Protein AF-A0A0J8YJT7-F1 (afdb_monomer)

Nearest PDB structures (foldseek):
  2yn3-assembly3_D  TM=6.250E-01  e=2.645E-04  Salmonella enterica subsp. enterica serovar Typhimurium str. LT2
  4tkx-assembly1_L  TM=5.794E-01  e=1.331E-02  Porphyromonas gingivalis
  1ot2-assembly1_A  TM=4.133E-01  e=2.366E-02  Niallia circulans
  1ot1-assembly1_A  TM=4.105E-01  e=2.626E-02  Niallia circulans
  1cgw-assembly1_A  TM=4.027E-01  e=4.428E-02  Niallia circulans

Radius of gyration: 25.71 Å; Cα contacts (8 Å, |Δi|>4): 313; chains: 1; bounding box: 73×21×89 Å

Sequence (143 aa):
MTITTEGDHALSASASDVAGNTSALSSAVHINFDITPPNTPAITVSNGTHGLLDGDSTNANTWTVNGTGNKGDTVKLYDNGTLIKTVTVDDNGKWSADMTITTEGDHALSASASDVAGNTSALSSAVHINFDITPPNTPAITL

Solvent-accessible surface area (backbone atoms only — not comparable to full-atom values): 8439 Å² total; per-residue (Å²): 138,85,86,89,68,72,43,80,42,75,49,66,51,67,54,67,53,99,88,66,57,68,57,73,70,48,80,68,47,79,44,74,41,71,77,73,47,44,72,54,34,56,78,49,40,22,52,80,91,45,75,53,55,73,74,35,74,43,65,72,44,50,38,38,41,35,38,50,50,58,59,66,20,41,34,41,35,24,46,72,81,42,81,75,49,76,46,61,21,34,92,85,23,37,39,73,46,81,47,75,64,88,67,75,45,80,38,37,36,31,29,28,26,25,42,92,78,65,32,58,25,54,70,26,78,67,41,35,38,32,33,53,80,79,76,79,80,85,89,82,87,84,134

Mean predicted aligned error: 5.47 Å

pLDDT: mean 95.23, std 5.55, range [62.78, 98.62]

Structure (mmCIF, N/CA/C/O backbone):
data_AF-A0A0J8YJT7-F1
#
_entry.id   AF-A0A0J8YJT7-F1
#
loop_
_atom_site.group_PDB
_atom_site.id
_atom_site.type_symbol
_atom_site.label_atom_id
_atom_site.label_alt_id
_atom_site.label_comp_id
_atom_site.label_asym_id
_atom_site.label_entity_id
_atom_site.label_seq_id
_atom_site.pdbx_PDB_ins_code
_atom_site.Cartn_x
_atom_site.Cartn_y
_atom_site.Cartn_z
_atom_site.occupancy
_atom_site.B_iso_or_equiv
_atom_site.auth_seq_id
_atom_site.auth_comp_id
_atom_site.auth_asym_id
_atom_site.auth_atom_id
_atom_site.pdbx_PDB_model_num
ATOM 1 N N . MET A 1 1 ? -27.583 9.174 19.991 1.00 62.78 1 MET A N 1
ATOM 2 C CA . MET A 1 1 ? -26.278 9.523 20.582 1.00 62.78 1 MET A CA 1
ATOM 3 C C . MET A 1 1 ? -25.267 9.447 19.461 1.00 62.78 1 MET A C 1
ATOM 5 O O . MET A 1 1 ? -25.164 8.394 18.850 1.00 62.78 1 MET A O 1
ATOM 9 N N . THR A 1 2 ? -24.621 10.556 19.126 1.00 64.69 2 THR A N 1
ATOM 10 C CA . THR A 1 2 ? -23.543 10.578 18.130 1.00 64.69 2 THR A CA 1
ATOM 11 C C . THR A 1 2 ? -22.242 10.648 18.916 1.00 64.69 2 THR A C 1
ATOM 13 O O . THR A 1 2 ? -22.079 11.558 19.726 1.00 64.69 2 THR A O 1
ATOM 16 N N . ILE A 1 3 ? -21.371 9.655 18.757 1.00 67.81 3 ILE A N 1
ATOM 17 C CA . ILE A 1 3 ? -20.048 9.628 19.389 1.00 67.81 3 ILE A CA 1
ATOM 18 C C . ILE A 1 3 ? -19.108 10.413 18.469 1.00 67.81 3 ILE A C 1
ATOM 20 O O . ILE A 1 3 ? -19.077 10.144 17.271 1.00 67.81 3 ILE A O 1
ATOM 24 N N . THR A 1 4 ? -18.385 11.397 19.000 1.00 80.56 4 THR A N 1
ATOM 25 C CA . THR A 1 4 ? -17.497 12.274 18.208 1.00 80.56 4 THR A CA 1
ATOM 26 C C . THR A 1 4 ? -16.083 12.367 18.777 1.00 80.56 4 THR A C 1
ATOM 28 O O . THR A 1 4 ? -15.319 13.235 18.366 1.00 80.56 4 THR A O 1
ATOM 31 N N . THR A 1 5 ? -15.747 11.534 19.759 1.00 89.31 5 THR A N 1
ATOM 32 C CA . THR A 1 5 ? -14.449 11.542 20.440 1.00 89.31 5 THR A CA 1
ATOM 33 C C . THR A 1 5 ? -13.860 10.143 20.463 1.00 89.31 5 THR A C 1
ATOM 35 O O . THR A 1 5 ? -14.595 9.159 20.508 1.00 89.31 5 THR A O 1
ATOM 38 N N . GLU A 1 6 ? -12.535 10.088 20.416 1.00 92.50 6 GLU A N 1
ATOM 39 C CA . GLU A 1 6 ? -11.752 8.867 20.568 1.00 92.50 6 GLU A CA 1
ATOM 40 C C . GLU A 1 6 ? -11.652 8.448 22.042 1.00 92.50 6 GLU A C 1
ATOM 42 O O . GLU A 1 6 ? -11.698 9.291 22.944 1.00 92.50 6 GLU A O 1
ATOM 47 N N . GLY A 1 7 ? -11.461 7.150 22.268 1.00 92.25 7 GLY A N 1
ATOM 48 C CA . GLY A 1 7 ? -11.167 6.560 23.565 1.00 92.25 7 GLY A CA 1
ATOM 49 C C . GLY A 1 7 ? -12.335 5.781 24.159 1.00 92.25 7 GLY A C 1
ATOM 50 O O . GLY A 1 7 ? -13.262 5.362 23.462 1.00 92.25 7 GLY A O 1
ATOM 51 N N . ASP A 1 8 ? -12.260 5.562 25.470 1.00 93.81 8 ASP A N 1
ATOM 52 C CA . ASP A 1 8 ? -13.224 4.766 26.221 1.00 93.81 8 ASP A CA 1
ATOM 53 C C . ASP A 1 8 ? -14.491 5.565 26.553 1.00 93.81 8 ASP A C 1
ATOM 55 O O . ASP A 1 8 ? -14.449 6.635 27.163 1.00 93.81 8 ASP A O 1
ATOM 59 N N . HIS A 1 9 ? -15.637 5.018 26.160 1.00 91.88 9 HIS A N 1
ATOM 60 C CA . HIS A 1 9 ? -16.954 5.582 26.395 1.00 91.88 9 HIS A CA 1
ATOM 61 C C . HIS A 1 9 ? -17.793 4.636 27.252 1.00 91.88 9 HIS A C 1
ATOM 63 O O . HIS A 1 9 ? -18.051 3.492 26.879 1.00 91.88 9 HIS A O 1
ATOM 69 N N . ALA 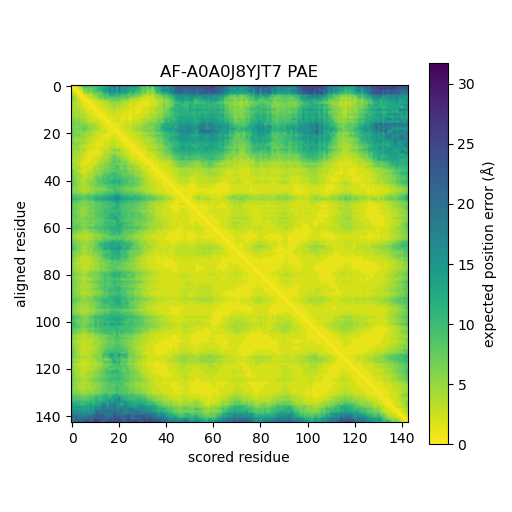A 1 10 ? -18.288 5.152 28.378 1.00 93.62 10 ALA A N 1
ATOM 70 C CA . ALA A 1 10 ? -19.158 4.425 29.292 1.00 93.62 10 ALA A CA 1
ATOM 71 C C . ALA A 1 10 ? -20.642 4.647 28.958 1.00 93.62 10 ALA A C 1
ATOM 73 O O . ALA A 1 10 ? -21.139 5.775 28.978 1.00 93.62 10 ALA A O 1
ATOM 74 N N . LEU A 1 11 ? -21.373 3.561 28.707 1.00 92.62 11 LEU A N 1
ATOM 75 C CA . LEU A 1 11 ? -22.824 3.558 28.543 1.00 92.62 11 LEU A CA 1
ATOM 76 C C . LEU A 1 11 ? -23.484 2.991 29.801 1.00 92.62 11 LEU A C 1
ATOM 78 O O . LEU A 1 11 ? -23.128 1.913 30.271 1.00 92.62 11 LEU A O 1
ATOM 82 N N . SER A 1 12 ? -24.479 3.702 30.325 1.00 95.12 12 SER A N 1
ATOM 83 C CA . SER A 1 12 ? -25.320 3.253 31.439 1.00 95.12 12 SER A CA 1
ATOM 84 C C . SER A 1 12 ? -26.788 3.544 31.136 1.00 95.12 12 SER A C 1
ATOM 86 O O . SER A 1 12 ? -27.098 4.390 30.294 1.00 95.12 12 SER A O 1
ATOM 88 N N . ALA A 1 13 ? -27.694 2.826 31.797 1.00 95.06 13 ALA A N 1
ATOM 89 C CA . ALA A 1 13 ? -29.133 2.987 31.619 1.00 95.06 13 ALA A CA 1
ATOM 90 C C . ALA A 1 13 ? -29.838 3.226 32.959 1.00 95.06 13 ALA A C 1
ATOM 92 O O . ALA A 1 13 ? -29.460 2.651 33.978 1.00 95.06 13 ALA A O 1
ATOM 93 N N . SER A 1 14 ? -30.896 4.034 32.939 1.00 96.31 14 SER A N 1
ATOM 94 C CA . SER A 1 14 ? -31.903 4.135 34.0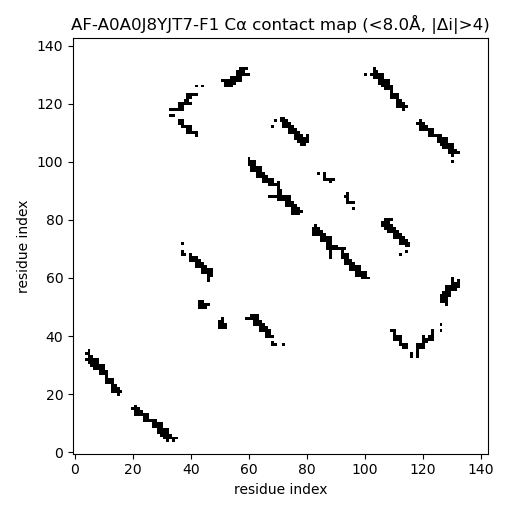00 1.00 96.31 14 SER A CA 1
ATOM 95 C C . SER A 1 14 ? -33.298 4.028 33.387 1.00 96.31 14 SER A C 1
ATOM 97 O O . SER A 1 14 ? -33.475 4.191 32.178 1.00 96.31 14 SER A O 1
ATOM 99 N N . ALA A 1 15 ? -34.293 3.730 34.217 1.00 96.31 15 ALA A N 1
ATOM 100 C CA . ALA A 1 15 ? -35.688 3.650 33.805 1.00 96.31 15 ALA A CA 1
ATOM 101 C C . ALA A 1 15 ? -36.562 4.530 34.697 1.00 96.31 15 ALA A C 1
ATOM 103 O O . ALA A 1 15 ? -36.276 4.675 35.888 1.00 96.31 15 ALA A O 1
ATOM 104 N N . SER A 1 16 ? -37.647 5.056 34.129 1.00 96.50 16 SER A N 1
ATOM 105 C CA . SER A 1 16 ? -38.700 5.745 34.874 1.00 96.50 16 SER A CA 1
ATOM 106 C C . SER A 1 16 ? -40.066 5.118 34.595 1.00 96.50 16 SER A C 1
ATOM 108 O O . SER A 1 16 ? -40.308 4.645 33.483 1.00 96.50 16 SER A O 1
ATOM 110 N N . ASP A 1 17 ? -40.957 5.101 35.586 1.00 95.50 17 ASP A N 1
ATOM 111 C CA . ASP A 1 17 ? -42.335 4.619 35.426 1.00 95.50 17 ASP A CA 1
ATOM 112 C C . ASP A 1 17 ? -43.329 5.745 35.064 1.00 95.50 17 ASP A C 1
ATOM 114 O O . ASP A 1 17 ? -42.972 6.922 34.990 1.00 95.50 17 ASP A O 1
ATOM 118 N N . VAL A 1 18 ? -44.602 5.390 34.836 1.00 95.38 18 VAL A N 1
ATOM 119 C CA . VAL A 1 18 ? -45.661 6.351 34.457 1.00 95.38 18 VAL A CA 1
ATOM 120 C C . VAL A 1 18 ? -46.006 7.351 35.566 1.00 95.38 18 VAL A C 1
ATOM 122 O O . VAL A 1 18 ? -46.614 8.382 35.288 1.00 95.38 18 VAL A O 1
ATOM 125 N N . ALA A 1 19 ? -45.649 7.037 36.814 1.00 95.44 19 ALA A N 1
ATOM 126 C CA . ALA A 1 19 ? -45.846 7.901 37.972 1.00 95.44 19 ALA A CA 1
ATOM 127 C C . ALA A 1 19 ? -44.640 8.833 38.214 1.00 95.44 19 ALA A C 1
ATOM 129 O O . ALA A 1 19 ? -44.723 9.716 39.065 1.00 95.44 19 ALA A O 1
ATOM 130 N N . GLY A 1 20 ? -43.548 8.671 37.455 1.00 95.19 20 GLY A N 1
ATOM 131 C CA . GLY A 1 20 ? -42.344 9.500 37.515 1.00 95.19 20 GLY A CA 1
ATOM 132 C C . GLY A 1 20 ? -41.233 8.976 38.434 1.00 95.19 20 GLY A C 1
ATOM 133 O O . GLY A 1 20 ? -40.232 9.672 38.618 1.00 95.19 20 GLY A O 1
ATOM 134 N N . ASN A 1 21 ? -41.349 7.770 39.001 1.00 95.38 21 ASN A N 1
ATOM 135 C CA . ASN A 1 21 ? -40.269 7.189 39.808 1.00 95.38 21 ASN A CA 1
ATOM 136 C C . ASN A 1 21 ? -39.113 6.771 38.896 1.00 95.38 21 ASN A C 1
ATOM 138 O O . ASN A 1 21 ? -39.363 6.127 37.885 1.00 95.38 21 ASN A O 1
ATOM 142 N N . THR A 1 22 ? -37.863 7.091 39.253 1.00 96.62 22 THR A N 1
ATOM 143 C CA . THR A 1 22 ? -36.668 6.771 38.445 1.00 96.62 22 THR A CA 1
ATOM 144 C C . THR A 1 22 ? -35.722 5.830 39.194 1.00 96.62 22 THR A C 1
ATOM 146 O O . THR A 1 22 ? -35.498 6.002 40.392 1.00 96.62 22 THR A O 1
ATOM 149 N N . SER A 1 23 ? -35.164 4.834 38.503 1.00 96.94 23 SER A N 1
ATOM 150 C CA . SER A 1 23 ? -34.188 3.889 39.060 1.00 96.94 23 SER A CA 1
ATOM 151 C C . SER A 1 23 ? -32.792 4.505 39.229 1.00 96.94 23 SER A C 1
ATOM 153 O O . SER A 1 23 ? -32.471 5.540 38.646 1.00 96.94 23 SER A O 1
ATOM 155 N N . ALA A 1 24 ? -31.910 3.808 39.952 1.00 96.88 24 ALA A N 1
ATOM 156 C CA . ALA A 1 24 ? -30.470 4.045 39.840 1.00 96.88 24 ALA A CA 1
ATOM 157 C C . ALA A 1 24 ? -29.956 3.681 38.430 1.00 96.88 24 ALA A C 1
ATOM 159 O O . ALA A 1 24 ? -30.626 2.953 37.687 1.00 96.88 24 ALA A O 1
ATOM 160 N N . LEU A 1 25 ? -28.765 4.175 38.076 1.00 97.25 25 LEU A N 1
ATOM 161 C CA . LEU A 1 25 ? -28.059 3.766 36.859 1.00 97.25 25 LEU A CA 1
ATOM 162 C C . LEU A 1 25 ? -27.576 2.313 36.970 1.00 97.25 25 LEU A C 1
ATOM 164 O O . LEU A 1 25 ? -27.175 1.861 38.044 1.00 97.25 25 LEU A O 1
ATOM 168 N N . SER A 1 26 ? -27.573 1.598 35.846 1.00 96.56 26 SER A N 1
ATOM 169 C CA . SER A 1 26 ? -26.891 0.309 35.714 1.00 96.56 26 SER A CA 1
ATOM 170 C C . SER A 1 26 ? -25.372 0.451 35.876 1.00 96.56 26 SER A C 1
ATOM 172 O O . SER A 1 26 ? -24.815 1.544 35.752 1.00 96.56 26 SER A O 1
ATOM 174 N N . SER A 1 27 ? -24.675 -0.676 36.050 1.00 97.12 27 SER A N 1
ATOM 175 C CA . SER A 1 27 ? -23.232 -0.731 35.790 1.00 97.12 27 SER A CA 1
ATOM 176 C C . SER A 1 27 ? -22.926 -0.262 34.363 1.00 97.12 27 SER A C 1
ATOM 178 O O . SER A 1 27 ? -23.737 -0.468 33.452 1.00 97.12 27 SER A O 1
ATOM 180 N N . ALA A 1 28 ? -21.771 0.379 34.186 1.00 95.88 28 ALA A N 1
ATOM 181 C CA . ALA A 1 28 ? -21.337 0.878 32.890 1.00 95.88 28 ALA A CA 1
ATOM 182 C C . ALA A 1 28 ? -20.855 -0.257 31.974 1.00 95.88 28 ALA A C 1
ATOM 184 O O . ALA A 1 28 ? -20.172 -1.181 32.420 1.00 95.88 28 ALA A O 1
ATOM 185 N N . VAL A 1 29 ? -21.175 -0.148 30.685 1.00 95.56 29 VAL A N 1
ATOM 186 C CA . VAL A 1 29 ? -20.534 -0.898 29.600 1.00 95.56 29 VAL A CA 1
ATOM 187 C C . VAL A 1 29 ? -19.563 0.037 28.893 1.00 95.56 29 VAL A C 1
ATOM 189 O O . VAL A 1 29 ? -19.946 1.139 28.507 1.00 95.56 29 VAL A O 1
ATOM 192 N N . HIS A 1 30 ? -18.326 -0.413 28.730 1.00 93.56 30 HIS A N 1
ATOM 193 C CA . HIS A 1 30 ? -17.237 0.354 28.136 1.00 93.56 30 HIS A CA 1
ATOM 194 C C . HIS A 1 30 ? -17.059 -0.015 26.663 1.00 93.56 30 HIS A C 1
ATOM 196 O O . HIS A 1 30 ? -17.039 -1.199 26.315 1.00 93.56 30 HIS A O 1
ATOM 202 N N . ILE A 1 31 ? -16.947 0.993 25.801 1.00 90.81 31 ILE A N 1
ATOM 203 C CA . ILE A 1 31 ? -16.687 0.838 24.368 1.00 90.81 31 ILE A CA 1
ATOM 204 C C . ILE A 1 31 ? -15.547 1.780 24.004 1.00 90.81 31 ILE A C 1
ATOM 206 O O . ILE A 1 31 ? -15.674 2.989 24.181 1.00 90.81 31 ILE A O 1
ATOM 210 N N . ASN A 1 32 ? -14.459 1.229 23.468 1.00 90.31 32 ASN A N 1
ATOM 211 C CA . ASN A 1 32 ? -13.359 2.034 22.959 1.00 90.31 32 ASN A CA 1
ATOM 212 C C . ASN A 1 32 ? -13.602 2.362 21.485 1.00 90.31 32 ASN A C 1
ATOM 214 O O . ASN A 1 32 ? -13.685 1.451 20.659 1.00 90.31 32 ASN A O 1
ATOM 218 N N . PHE A 1 33 ? -13.721 3.646 21.169 1.00 92.12 33 PHE A N 1
ATOM 219 C CA . PHE A 1 33 ? -13.825 4.129 19.798 1.00 92.12 33 PHE A CA 1
ATOM 220 C C . PHE A 1 33 ? -12.464 4.615 19.333 1.00 92.12 33 PHE A C 1
ATOM 222 O O . PHE A 1 33 ? -11.832 5.404 20.025 1.00 92.12 33 PHE A O 1
ATOM 229 N N . ASP A 1 34 ? -12.051 4.165 18.157 1.00 92.81 34 ASP A N 1
ATOM 230 C CA . ASP A 1 34 ? -10.893 4.678 17.435 1.00 92.81 34 ASP A CA 1
ATOM 231 C C . ASP A 1 34 ? -11.416 5.281 16.135 1.00 92.81 34 ASP A C 1
ATOM 233 O O . ASP A 1 34 ? -12.076 4.598 15.347 1.00 92.81 34 ASP A O 1
ATOM 237 N N . ILE A 1 35 ? -11.188 6.578 15.959 1.00 92.50 35 ILE A N 1
ATOM 238 C CA . ILE A 1 35 ? -11.633 7.334 14.785 1.00 92.50 35 ILE A CA 1
ATOM 239 C C . ILE A 1 35 ? -10.452 7.971 14.053 1.00 92.50 35 ILE A C 1
ATOM 241 O O . ILE A 1 35 ? -10.667 8.795 13.161 1.00 92.50 35 ILE A O 1
ATOM 245 N N . THR A 1 36 ? -9.221 7.640 14.447 1.00 93.69 36 THR A N 1
ATOM 246 C CA . THR A 1 36 ? -8.006 8.253 13.926 1.00 93.69 36 THR A CA 1
ATOM 247 C C . THR A 1 36 ? -7.435 7.377 12.816 1.00 93.69 36 THR A C 1
ATOM 249 O O . THR A 1 36 ? -6.946 6.287 13.083 1.00 93.69 36 THR A O 1
ATOM 252 N N . PRO A 1 37 ? -7.432 7.837 11.552 1.00 95.25 37 PRO A N 1
ATOM 253 C CA . PRO A 1 37 ? -6.802 7.084 10.480 1.00 95.25 37 PRO A CA 1
ATOM 254 C C . PRO A 1 37 ? -5.292 6.916 10.685 1.00 95.25 37 PRO A C 1
ATOM 256 O O . PRO A 1 37 ? -4.640 7.823 11.214 1.00 95.25 37 PRO A O 1
ATOM 259 N N . PRO A 1 38 ? -4.698 5.833 10.153 1.00 95.75 38 PRO A N 1
ATOM 260 C CA . PRO A 1 38 ? -3.253 5.728 10.021 1.00 95.75 38 PRO A CA 1
ATOM 261 C C . PRO A 1 38 ? -2.650 6.891 9.231 1.00 95.75 38 PRO A C 1
ATOM 263 O O . PRO A 1 38 ? -3.300 7.519 8.387 1.00 95.75 38 PRO A O 1
ATOM 266 N N . ASN A 1 39 ? -1.351 7.113 9.431 1.00 93.62 39 ASN A N 1
ATOM 267 C CA . ASN A 1 39 ? -0.581 8.002 8.569 1.00 93.62 39 ASN A CA 1
ATOM 268 C C . ASN A 1 39 ? -0.598 7.499 7.118 1.00 93.62 39 ASN A C 1
ATOM 270 O O . ASN A 1 39 ? -0.556 6.295 6.859 1.00 93.62 39 ASN A O 1
ATOM 274 N N . THR A 1 40 ? -0.597 8.432 6.166 1.00 94.81 40 THR A N 1
ATOM 275 C CA . THR A 1 40 ? -0.441 8.107 4.746 1.00 94.81 40 THR A CA 1
ATOM 276 C C . THR A 1 40 ? 0.863 7.329 4.518 1.00 94.81 40 THR A C 1
ATOM 278 O O . THR A 1 40 ? 1.917 7.789 4.970 1.00 94.81 40 THR A O 1
ATOM 281 N N . PRO A 1 41 ? 0.837 6.184 3.809 1.00 94.38 41 PRO A N 1
ATOM 282 C CA . PRO A 1 41 ? 2.049 5.429 3.517 1.00 94.38 41 PRO A CA 1
ATOM 283 C C . PRO A 1 41 ? 3.063 6.243 2.707 1.00 94.38 41 PRO A C 1
ATOM 285 O O . PRO A 1 41 ? 2.705 6.938 1.758 1.00 94.38 41 PRO A O 1
ATOM 288 N N . ALA A 1 42 ? 4.344 6.089 3.036 1.00 93.44 42 ALA A N 1
ATOM 289 C CA . ALA A 1 42 ? 5.444 6.444 2.147 1.00 93.44 42 ALA A CA 1
ATOM 290 C C . ALA A 1 42 ? 5.937 5.169 1.456 1.00 93.44 42 ALA A C 1
ATOM 292 O O . ALA A 1 42 ? 6.160 4.160 2.133 1.00 93.44 42 ALA A O 1
ATOM 293 N N . ILE A 1 43 ? 6.091 5.215 0.130 1.00 97.56 43 ILE A N 1
ATOM 294 C CA . ILE A 1 43 ? 6.509 4.062 -0.671 1.00 97.56 43 ILE A CA 1
ATOM 295 C C . ILE A 1 43 ? 7.855 4.302 -1.350 1.00 97.56 43 ILE A C 1
ATOM 297 O O . ILE A 1 43 ? 8.184 5.426 -1.724 1.00 97.56 43 ILE A O 1
ATOM 301 N N . THR A 1 44 ? 8.618 3.231 -1.537 1.00 98.19 44 THR A N 1
ATOM 302 C CA . THR A 1 44 ? 9.799 3.188 -2.403 1.00 98.19 44 THR A CA 1
ATOM 303 C C . THR A 1 44 ? 9.690 2.009 -3.355 1.00 98.19 44 THR A C 1
ATOM 305 O O . THR A 1 44 ? 9.110 0.977 -3.011 1.00 98.19 44 THR A O 1
ATOM 308 N N . VAL A 1 45 ? 10.245 2.158 -4.556 1.00 98.50 45 VAL A N 1
ATOM 309 C CA . VAL A 1 45 ? 10.171 1.151 -5.619 1.00 98.50 45 VAL A CA 1
ATOM 310 C C . VAL A 1 45 ? 11.584 0.718 -5.990 1.00 98.50 45 VAL A C 1
ATOM 312 O O . VAL A 1 45 ? 12.513 1.525 -5.992 1.00 98.50 45 VAL A O 1
ATOM 315 N N . SER A 1 46 ? 11.767 -0.563 -6.285 1.00 98.44 46 SER A N 1
ATOM 316 C CA . SER A 1 46 ? 13.048 -1.112 -6.735 1.00 98.44 46 SER A CA 1
ATOM 317 C C . SER A 1 46 ? 12.863 -2.262 -7.717 1.00 98.44 46 SER A C 1
ATOM 319 O O . SER A 1 46 ? 11.903 -3.018 -7.595 1.00 98.44 46 SER A O 1
ATOM 321 N N . ASN A 1 47 ? 13.815 -2.459 -8.628 1.00 96.50 47 ASN A N 1
ATOM 322 C CA . ASN A 1 47 ? 13.933 -3.651 -9.473 1.00 96.50 47 ASN A CA 1
ATOM 323 C C . ASN A 1 47 ? 15.186 -4.465 -9.078 1.00 96.50 47 ASN A C 1
ATOM 325 O O . ASN A 1 47 ? 16.309 -4.253 -9.548 1.00 96.50 47 ASN A O 1
ATOM 329 N N . GLY A 1 48 ? 15.007 -5.416 -8.159 1.00 93.69 48 GLY A N 1
ATOM 330 C CA . GLY A 1 48 ? 16.131 -6.101 -7.519 1.00 93.69 48 GLY A CA 1
ATOM 331 C C . GLY A 1 48 ? 16.865 -5.156 -6.563 1.00 93.69 48 GLY A C 1
ATOM 332 O O . GLY A 1 48 ? 16.276 -4.673 -5.603 1.00 93.69 48 GLY A O 1
ATOM 333 N N . THR A 1 49 ? 18.151 -4.888 -6.806 1.00 93.19 49 THR A N 1
ATOM 334 C CA . THR A 1 49 ? 18.972 -4.020 -5.937 1.00 93.19 49 THR A CA 1
ATOM 335 C C . THR A 1 49 ? 18.978 -2.546 -6.339 1.00 93.19 49 THR A C 1
ATOM 337 O O . THR A 1 49 ? 19.571 -1.741 -5.623 1.00 93.19 49 THR A O 1
ATOM 340 N N . HIS A 1 50 ? 18.381 -2.177 -7.476 1.00 96.44 50 HIS A N 1
ATOM 341 C CA . HIS A 1 50 ? 18.353 -0.783 -7.919 1.00 96.44 50 HIS A CA 1
ATOM 342 C C . HIS A 1 50 ? 17.044 -0.131 -7.474 1.00 96.44 50 HIS A C 1
ATOM 344 O O . HIS A 1 50 ? 15.962 -0.662 -7.721 1.00 96.44 50 HIS A O 1
ATOM 350 N N . GLY A 1 51 ? 17.153 1.003 -6.784 1.00 97.81 51 GLY A N 1
ATOM 351 C CA . GLY A 1 51 ? 16.003 1.846 -6.472 1.00 97.81 51 GLY A CA 1
ATOM 352 C C . GLY A 1 51 ? 15.556 2.609 -7.714 1.00 97.81 51 GLY A C 1
ATOM 353 O O . GLY A 1 51 ? 16.400 3.051 -8.489 1.00 97.81 51 GLY A O 1
ATOM 354 N N . LEU A 1 52 ? 14.245 2.751 -7.872 1.00 98.00 52 LEU A N 1
ATOM 355 C CA . LEU A 1 52 ? 13.609 3.532 -8.924 1.00 98.00 52 LEU A CA 1
ATOM 356 C C . LEU A 1 52 ? 12.966 4.767 -8.288 1.00 98.00 52 LEU A C 1
ATOM 358 O O . LEU A 1 52 ? 12.236 4.662 -7.297 1.00 98.00 52 LEU A O 1
ATOM 362 N N . LEU A 1 53 ? 13.287 5.932 -8.833 1.00 98.06 53 LEU A N 1
ATOM 363 C CA . LEU A 1 53 ? 12.732 7.222 -8.450 1.00 98.06 53 LEU A CA 1
ATOM 364 C C . LEU A 1 53 ? 11.561 7.594 -9.362 1.00 98.06 53 LEU A C 1
ATOM 366 O O . LEU A 1 53 ? 11.358 7.012 -10.424 1.00 98.06 53 LEU A O 1
ATOM 370 N N . ASP A 1 54 ? 10.786 8.583 -8.930 1.00 98.19 54 ASP A N 1
ATOM 371 C CA . ASP A 1 54 ? 9.681 9.124 -9.717 1.00 98.19 54 ASP A CA 1
ATOM 372 C C . ASP A 1 54 ? 10.171 9.658 -11.076 1.00 98.19 54 ASP A C 1
ATOM 374 O O . ASP A 1 54 ? 11.098 10.469 -11.140 1.00 98.19 54 ASP A O 1
ATOM 378 N N . GLY A 1 55 ? 9.550 9.183 -12.154 1.00 97.94 55 GLY A N 1
ATOM 379 C CA . GLY A 1 55 ? 9.906 9.479 -13.540 1.00 97.94 55 GLY A CA 1
ATOM 380 C C . GLY A 1 55 ? 10.978 8.570 -14.153 1.00 97.94 55 GLY A C 1
ATOM 381 O O . GLY A 1 55 ? 11.303 8.743 -15.331 1.00 97.94 55 GLY A O 1
ATOM 382 N N . ASP A 1 56 ? 11.531 7.607 -13.407 1.00 98.44 56 ASP A N 1
ATOM 383 C CA . ASP A 1 56 ? 12.522 6.676 -13.951 1.00 98.44 56 ASP A CA 1
ATOM 384 C C . ASP A 1 56 ? 11.910 5.727 -14.994 1.00 98.44 56 ASP A C 1
ATOM 386 O O . ASP A 1 56 ? 10.717 5.419 -14.995 1.00 98.44 56 ASP A O 1
ATOM 390 N N . SER A 1 57 ? 12.764 5.221 -15.888 1.00 97.69 57 SER A N 1
ATOM 391 C CA . SER A 1 57 ? 12.411 4.178 -16.855 1.00 97.69 57 SER A CA 1
ATOM 392 C C . SER A 1 57 ? 13.174 2.888 -16.584 1.00 97.69 57 SER A C 1
ATOM 394 O O . SER A 1 57 ? 14.333 2.911 -16.165 1.00 97.69 57 SER A O 1
ATOM 396 N N . THR A 1 58 ? 12.549 1.745 -16.857 1.00 97.81 58 THR A N 1
ATOM 397 C CA . THR A 1 58 ? 13.166 0.433 -16.660 1.00 97.81 58 THR A CA 1
ATOM 398 C C . THR A 1 58 ? 12.647 -0.605 -17.648 1.00 97.81 58 THR A C 1
ATOM 400 O O . THR A 1 58 ? 11.493 -0.565 -18.057 1.00 97.81 58 THR A O 1
ATOM 403 N N . ASN A 1 59 ? 13.494 -1.575 -17.991 1.00 97.06 59 ASN A N 1
ATOM 404 C CA . ASN A 1 59 ? 13.123 -2.760 -18.770 1.00 97.06 59 ASN A CA 1
ATOM 405 C C . ASN A 1 59 ? 13.015 -4.030 -17.906 1.00 97.06 59 ASN A C 1
ATOM 407 O O . ASN A 1 59 ? 12.747 -5.119 -18.415 1.00 97.06 59 ASN A O 1
ATOM 411 N N . ALA A 1 60 ? 13.248 -3.919 -16.595 1.00 97.88 60 ALA A N 1
ATOM 412 C CA . ALA A 1 60 ? 13.071 -5.025 -15.665 1.00 97.88 60 ALA A CA 1
ATOM 413 C C . ALA A 1 60 ? 11.597 -5.122 -15.271 1.00 97.88 60 ALA A C 1
ATOM 415 O O . ALA A 1 60 ? 11.018 -4.139 -14.820 1.00 97.88 60 ALA A O 1
ATOM 416 N N . ASN A 1 61 ? 11.000 -6.303 -15.406 1.00 96.88 61 ASN A N 1
ATOM 417 C CA . ASN A 1 61 ? 9.571 -6.505 -15.169 1.00 96.88 61 ASN A CA 1
ATOM 418 C C . ASN A 1 61 ? 9.226 -6.956 -13.740 1.00 96.88 61 ASN A C 1
ATOM 420 O O . ASN A 1 61 ? 8.052 -7.106 -13.419 1.00 96.88 61 ASN A O 1
ATOM 424 N N . THR A 1 62 ? 10.220 -7.198 -12.884 1.00 97.38 62 THR A N 1
ATOM 425 C CA . THR A 1 62 ? 10.031 -7.575 -11.476 1.00 97.38 62 THR A CA 1
ATOM 426 C C . THR A 1 62 ? 10.343 -6.395 -10.572 1.00 97.38 62 THR A C 1
ATOM 428 O O . THR A 1 62 ? 11.507 -5.985 -10.481 1.00 97.38 62 THR A O 1
ATOM 431 N N . TRP A 1 63 ? 9.322 -5.861 -9.908 1.00 97.94 63 TRP A N 1
ATOM 432 C CA . TRP A 1 63 ? 9.452 -4.729 -8.995 1.00 97.94 63 TRP A CA 1
ATOM 433 C C . TRP A 1 63 ? 9.073 -5.136 -7.577 1.00 97.94 63 TRP A C 1
ATOM 435 O O . TRP A 1 63 ? 8.217 -5.997 -7.368 1.00 97.94 63 TRP A O 1
ATOM 445 N N . THR A 1 64 ? 9.680 -4.461 -6.613 1.00 98.44 64 THR A N 1
ATOM 446 C CA . THR A 1 64 ? 9.340 -4.549 -5.198 1.00 98.44 64 THR A CA 1
ATOM 447 C C . THR A 1 64 ? 8.952 -3.156 -4.730 1.00 98.44 64 THR A C 1
ATOM 449 O O . THR A 1 64 ? 9.730 -2.212 -4.887 1.00 98.44 64 THR A O 1
ATOM 452 N N . VAL A 1 65 ? 7.760 -3.031 -4.151 1.00 98.44 65 VAL A N 1
ATOM 453 C CA . VAL A 1 65 ? 7.319 -1.812 -3.471 1.00 98.44 65 VAL A CA 1
ATOM 454 C C . VAL A 1 65 ? 7.446 -2.023 -1.974 1.00 98.44 65 VAL A C 1
ATOM 456 O O . VAL A 1 65 ? 6.897 -2.979 -1.428 1.00 98.44 65 VAL A O 1
ATOM 459 N N . ASN A 1 66 ? 8.172 -1.136 -1.308 1.00 98.19 66 ASN A N 1
ATOM 460 C CA . ASN A 1 66 ? 8.365 -1.167 0.135 1.00 98.19 66 ASN A CA 1
ATOM 461 C C . ASN A 1 66 ? 7.734 0.064 0.770 1.00 98.19 66 ASN A C 1
ATOM 463 O O . ASN A 1 66 ? 7.654 1.121 0.147 1.00 98.19 66 ASN A O 1
ATOM 467 N N . GLY A 1 67 ? 7.362 -0.050 2.038 1.00 96.44 67 GLY A N 1
ATOM 468 C CA . GLY A 1 67 ? 6.945 1.098 2.824 1.00 96.44 67 GLY A CA 1
ATOM 469 C C . GLY A 1 67 ? 6.943 0.819 4.317 1.00 96.44 67 GLY A C 1
ATOM 470 O O . GLY A 1 67 ? 7.378 -0.235 4.791 1.00 96.44 67 GLY A O 1
ATOM 471 N N . THR A 1 68 ? 6.449 1.800 5.064 1.00 94.31 68 THR A N 1
ATOM 472 C CA . THR A 1 68 ? 6.291 1.736 6.520 1.00 94.31 68 THR A CA 1
ATOM 473 C C . THR A 1 68 ? 4.839 1.973 6.922 1.00 94.31 68 THR A C 1
ATOM 475 O O . THR A 1 68 ? 4.089 2.596 6.170 1.00 94.31 68 THR A O 1
ATOM 478 N N . GLY A 1 69 ? 4.446 1.511 8.106 1.00 92.50 69 GLY A N 1
ATOM 479 C CA . GLY A 1 69 ? 3.127 1.759 8.696 1.00 92.50 69 GLY A CA 1
ATOM 480 C C . GLY A 1 69 ? 3.067 1.319 10.1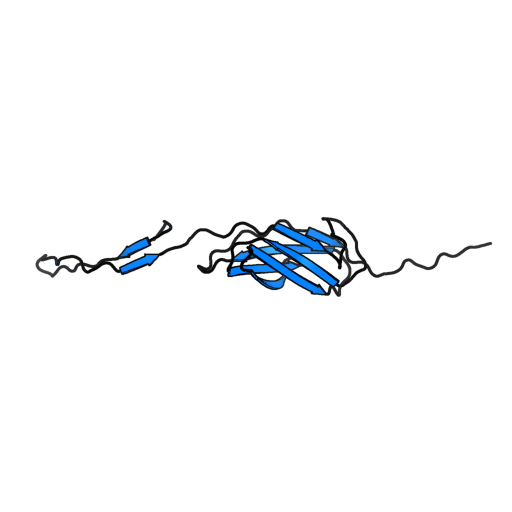59 1.00 92.50 69 GLY A C 1
ATOM 481 O O . GLY A 1 69 ? 4.089 0.913 10.719 1.00 92.50 69 GLY A O 1
ATOM 482 N N . ASN A 1 70 ? 1.888 1.374 10.782 1.00 93.12 70 ASN A N 1
ATOM 483 C CA . ASN A 1 70 ? 1.725 0.813 12.121 1.00 93.12 70 ASN A CA 1
ATOM 484 C C . ASN A 1 70 ? 1.564 -0.705 12.021 1.00 93.12 70 ASN A C 1
ATOM 486 O O . ASN A 1 70 ? 0.917 -1.213 11.109 1.00 93.12 70 ASN A O 1
ATOM 490 N N . LYS A 1 71 ? 2.159 -1.440 12.966 1.00 95.19 71 LYS A N 1
ATOM 491 C CA . LYS A 1 71 ? 2.044 -2.902 13.047 1.00 95.19 71 LYS A CA 1
ATOM 492 C C . LYS A 1 71 ? 0.577 -3.334 12.964 1.00 95.19 71 LYS A C 1
ATOM 494 O O . LYS A 1 71 ? -0.245 -2.874 13.753 1.00 95.19 71 LYS A O 1
ATOM 499 N N . GLY A 1 72 ? 0.289 -4.295 12.089 1.00 95.19 72 GLY A N 1
ATOM 500 C CA . GLY A 1 72 ? -1.050 -4.860 11.932 1.00 95.19 72 GLY A CA 1
ATOM 501 C C . GLY A 1 72 ? -1.977 -4.064 11.012 1.00 95.19 72 GLY A C 1
ATOM 502 O O . GLY A 1 72 ? -3.018 -4.603 10.633 1.00 95.19 72 GLY A O 1
ATOM 503 N N . ASP A 1 73 ? -1.593 -2.855 10.588 1.00 97.50 73 ASP A N 1
ATOM 504 C CA . ASP A 1 73 ? -2.329 -2.132 9.554 1.00 97.50 73 ASP A CA 1
ATOM 505 C C . ASP A 1 73 ? -2.345 -2.940 8.252 1.00 97.50 73 ASP A C 1
ATOM 507 O O . ASP A 1 73 ? -1.407 -3.667 7.904 1.00 97.50 73 ASP A O 1
ATOM 511 N N . THR A 1 74 ? -3.422 -2.782 7.494 1.00 98.25 74 THR A N 1
ATOM 512 C CA . THR A 1 74 ? -3.559 -3.337 6.152 1.00 98.25 74 THR A CA 1
ATOM 513 C C . THR A 1 74 ? -3.240 -2.269 5.119 1.00 98.25 74 THR A C 1
ATOM 515 O O . THR A 1 74 ? -3.959 -1.283 4.990 1.00 98.25 74 THR A O 1
ATOM 518 N N . VAL A 1 75 ? -2.194 -2.489 4.333 1.00 98.50 75 VAL A N 1
ATOM 519 C CA . VAL A 1 75 ? -1.802 -1.646 3.204 1.00 98.50 75 VAL A CA 1
ATOM 520 C C . VAL A 1 75 ? -2.434 -2.170 1.925 1.00 98.50 75 VAL A C 1
ATOM 522 O O . VAL A 1 75 ? -2.348 -3.356 1.607 1.00 98.50 75 VAL A O 1
ATOM 525 N N . LYS A 1 76 ? -3.041 -1.269 1.160 1.00 98.50 76 LYS A N 1
ATOM 526 C CA . LYS A 1 76 ? -3.522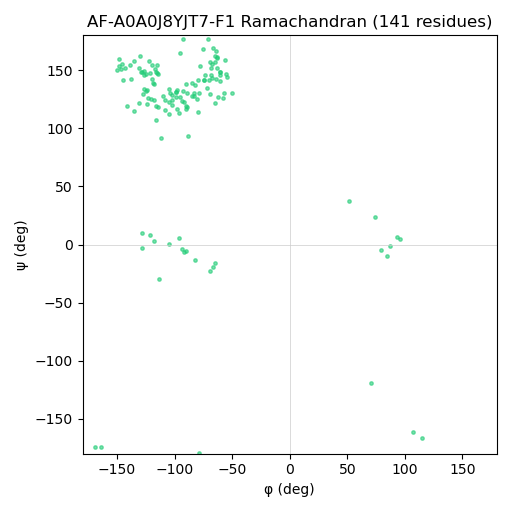 -1.499 -0.202 1.00 98.50 76 LYS A CA 1
ATOM 527 C C . LYS A 1 76 ? -2.616 -0.750 -1.168 1.00 98.50 76 LYS A C 1
ATOM 529 O O . LYS A 1 76 ? -2.449 0.457 -1.017 1.00 98.50 76 LYS A O 1
ATOM 534 N N . LEU A 1 77 ? -2.045 -1.466 -2.131 1.00 98.44 77 LEU A N 1
ATOM 535 C CA . LEU A 1 77 ? -1.177 -0.928 -3.176 1.00 98.44 77 LEU A CA 1
ATOM 536 C C . LEU A 1 77 ? -1.943 -0.875 -4.498 1.00 98.44 77 LEU A C 1
ATOM 538 O O . LEU A 1 77 ? -2.586 -1.855 -4.889 1.00 98.44 77 LEU A O 1
ATOM 542 N N . TYR A 1 78 ? -1.832 0.252 -5.185 1.00 98.50 78 TYR A N 1
ATOM 543 C CA . TYR A 1 78 ? -2.518 0.551 -6.430 1.00 98.50 78 TYR A CA 1
ATOM 544 C C . TYR A 1 78 ? -1.516 0.855 -7.539 1.00 98.50 78 TYR A C 1
ATOM 546 O O . TYR A 1 78 ? -0.472 1.450 -7.283 1.00 98.50 78 TYR A O 1
ATOM 554 N N . ASP A 1 79 ? -1.884 0.497 -8.762 1.00 98.44 79 ASP A N 1
ATOM 555 C CA . ASP A 1 79 ? -1.210 0.882 -9.999 1.00 98.44 79 ASP A CA 1
ATOM 556 C C . ASP A 1 79 ? -2.238 1.554 -10.911 1.00 98.44 79 ASP A C 1
ATOM 558 O O . ASP A 1 79 ? -3.293 0.975 -11.193 1.00 98.44 79 ASP A O 1
ATOM 562 N N . ASN A 1 80 ? -1.989 2.810 -11.291 1.00 97.94 80 ASN A N 1
ATOM 563 C CA . ASN A 1 80 ? -2.918 3.621 -12.084 1.00 97.94 80 ASN A CA 1
ATOM 564 C C . ASN A 1 80 ? -4.345 3.648 -11.485 1.00 97.94 80 ASN A C 1
ATOM 566 O O . ASN A 1 80 ? -5.354 3.596 -12.188 1.00 97.94 80 ASN A O 1
ATOM 570 N N . GLY A 1 81 ? -4.429 3.679 -10.148 1.00 97.44 81 GLY A N 1
ATOM 571 C CA . GLY A 1 81 ? -5.682 3.671 -9.381 1.00 97.44 81 GLY A CA 1
ATOM 572 C C . GLY A 1 81 ? -6.353 2.299 -9.226 1.00 97.44 81 GLY A C 1
ATOM 573 O O . GLY A 1 81 ? -7.334 2.182 -8.491 1.00 97.44 81 GLY A O 1
ATOM 574 N N . THR A 1 82 ? -5.830 1.247 -9.857 1.00 97.88 82 THR A N 1
ATOM 575 C CA . THR A 1 82 ? -6.344 -0.123 -9.717 1.00 97.88 82 THR A CA 1
ATOM 576 C C . THR A 1 82 ? -5.656 -0.831 -8.561 1.00 97.88 82 THR A C 1
ATOM 578 O O . THR A 1 82 ? -4.433 -0.840 -8.486 1.00 97.88 82 THR A O 1
ATOM 581 N N . LEU A 1 83 ? -6.421 -1.455 -7.662 1.00 97.94 83 LEU A N 1
ATOM 582 C CA . LEU A 1 83 ? -5.863 -2.248 -6.564 1.00 97.94 83 LEU A CA 1
ATOM 583 C C . LEU A 1 83 ? -5.124 -3.473 -7.119 1.00 97.94 83 LEU A C 1
ATOM 585 O O . LEU A 1 83 ? -5.741 -4.317 -7.768 1.00 97.94 83 LEU A O 1
ATOM 589 N N . ILE A 1 84 ? -3.835 -3.598 -6.808 1.00 97.31 84 ILE A N 1
ATOM 590 C CA . ILE A 1 84 ? -2.989 -4.703 -7.282 1.00 97.31 84 ILE 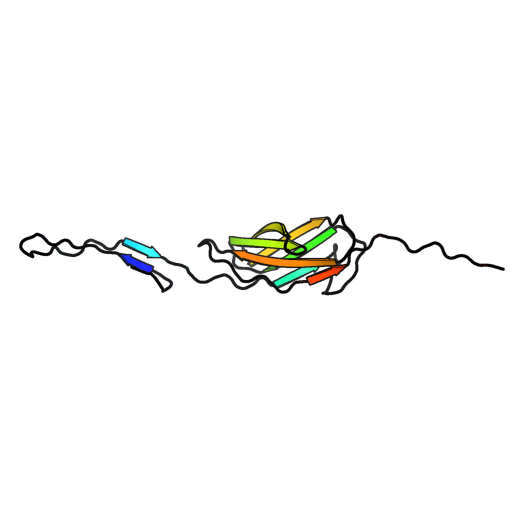A CA 1
ATOM 591 C C . ILE A 1 84 ? -2.524 -5.637 -6.164 1.00 97.31 84 ILE A C 1
ATOM 593 O O . ILE A 1 84 ? -2.313 -6.828 -6.405 1.00 97.31 84 ILE A O 1
ATOM 597 N N . LYS A 1 85 ? -2.370 -5.131 -4.934 1.00 97.81 85 LYS A N 1
ATOM 598 C CA . LYS A 1 85 ? -1.935 -5.922 -3.775 1.00 97.81 85 LYS A CA 1
ATOM 599 C C . LYS A 1 85 ? -2.554 -5.416 -2.480 1.00 97.81 85 LYS A C 1
ATOM 601 O O . LYS A 1 85 ? -2.820 -4.227 -2.319 1.00 97.81 85 LYS A O 1
ATOM 606 N N . THR A 1 86 ? -2.674 -6.339 -1.534 1.00 97.81 86 THR A N 1
ATOM 607 C CA . THR A 1 86 ? -2.977 -6.062 -0.131 1.00 97.81 86 THR A CA 1
ATOM 608 C C . THR A 1 86 ? -1.916 -6.746 0.722 1.00 97.81 86 THR A C 1
ATOM 610 O O . THR A 1 86 ? -1.651 -7.931 0.515 1.00 97.81 86 THR A O 1
ATOM 613 N N . VAL A 1 87 ? -1.300 -6.015 1.648 1.00 97.88 87 VAL A N 1
ATOM 614 C CA . VAL A 1 87 ? -0.213 -6.504 2.509 1.00 97.88 87 VAL A CA 1
ATOM 615 C C . VAL A 1 87 ? -0.433 -6.011 3.934 1.00 97.88 87 VAL A C 1
ATOM 617 O O . VAL A 1 87 ? -0.876 -4.887 4.136 1.00 97.88 87 VAL A O 1
ATOM 620 N N . THR A 1 88 ? -0.128 -6.836 4.930 1.00 97.56 88 THR A N 1
ATOM 621 C CA . THR A 1 88 ? -0.156 -6.426 6.340 1.00 97.56 88 THR A CA 1
ATOM 622 C C . THR A 1 88 ? 1.207 -5.885 6.751 1.00 97.56 88 THR A C 1
ATOM 624 O O . THR A 1 88 ? 2.235 -6.462 6.397 1.00 97.56 88 THR A O 1
ATOM 627 N N . VAL A 1 89 ? 1.215 -4.792 7.510 1.00 97.69 89 VAL A N 1
ATOM 628 C CA . VAL A 1 89 ? 2.437 -4.244 8.098 1.00 97.69 89 VAL A CA 1
ATOM 629 C C . VAL A 1 89 ? 2.949 -5.176 9.191 1.00 97.69 89 VAL A C 1
ATOM 631 O O . VAL A 1 89 ? 2.203 -5.570 10.091 1.00 97.69 89 VAL A O 1
ATOM 634 N N . ASP A 1 90 ? 4.230 -5.520 9.105 1.00 97.62 90 ASP A N 1
ATOM 635 C CA . ASP A 1 90 ? 4.893 -6.421 10.032 1.00 97.62 90 ASP A CA 1
ATOM 636 C C . ASP A 1 90 ? 5.100 -5.806 11.427 1.00 97.62 90 ASP A C 1
ATOM 638 O O . ASP A 1 90 ? 4.823 -4.635 11.702 1.00 97.62 90 ASP A O 1
ATOM 642 N N . ASP A 1 91 ? 5.640 -6.625 12.325 1.00 96.44 91 ASP A N 1
ATOM 643 C CA . ASP A 1 91 ? 5.912 -6.242 13.708 1.00 96.44 91 ASP A CA 1
ATOM 644 C C . ASP A 1 91 ? 6.968 -5.138 13.863 1.00 96.44 91 ASP A C 1
ATOM 646 O O . ASP A 1 91 ? 7.049 -4.515 14.921 1.00 96.44 91 ASP A O 1
ATOM 650 N N . ASN A 1 92 ? 7.753 -4.879 12.817 1.00 96.12 92 ASN A N 1
ATOM 651 C CA . ASN A 1 92 ? 8.758 -3.823 12.766 1.00 96.12 92 ASN A CA 1
ATOM 652 C C . ASN A 1 92 ? 8.229 -2.542 12.099 1.00 96.12 92 ASN A C 1
ATOM 654 O O . ASN A 1 92 ? 9.011 -1.616 11.866 1.00 96.12 92 ASN A O 1
ATOM 658 N N . GLY A 1 93 ? 6.937 -2.484 11.763 1.00 94.81 93 GLY A N 1
ATOM 659 C CA . GLY A 1 93 ? 6.331 -1.339 11.090 1.00 94.81 93 GLY A CA 1
ATOM 660 C C . GLY A 1 93 ? 6.704 -1.233 9.610 1.00 94.81 93 GLY A C 1
ATOM 661 O O . GLY A 1 93 ? 6.686 -0.135 9.052 1.00 94.81 93 GLY A O 1
ATOM 662 N N . LYS A 1 94 ? 7.086 -2.343 8.968 1.00 96.94 94 LYS A N 1
ATOM 663 C CA . LYS A 1 94 ? 7.489 -2.402 7.557 1.00 96.94 94 LYS A CA 1
ATOM 664 C C . LYS A 1 94 ? 6.582 -3.324 6.758 1.00 96.94 94 LYS A C 1
ATOM 666 O O . LYS A 1 94 ? 5.986 -4.260 7.279 1.00 96.94 94 LYS A O 1
ATOM 671 N N . TRP A 1 95 ? 6.501 -3.075 5.460 1.00 97.75 95 TRP A N 1
ATOM 672 C CA . TRP A 1 95 ? 5.826 -3.962 4.520 1.00 97.75 95 TRP A CA 1
ATOM 673 C C . TRP A 1 95 ? 6.548 -3.954 3.176 1.00 97.75 95 TRP A C 1
ATOM 675 O O . TRP A 1 95 ? 7.254 -3.002 2.833 1.00 97.75 95 TRP A O 1
ATOM 685 N N . SER A 1 96 ? 6.373 -5.039 2.425 1.00 97.94 96 SER A N 1
ATOM 686 C CA . SER A 1 96 ? 6.965 -5.224 1.104 1.00 97.94 96 SER A CA 1
ATOM 687 C C . SER A 1 96 ? 6.004 -5.997 0.206 1.00 97.94 96 SER A C 1
ATOM 689 O O . SER A 1 96 ? 5.308 -6.905 0.668 1.00 97.94 96 SER A O 1
ATOM 691 N N . ALA A 1 97 ? 5.941 -5.615 -1.064 1.00 98.12 97 ALA A N 1
ATOM 692 C CA . ALA A 1 97 ? 5.082 -6.219 -2.067 1.00 98.12 97 ALA A CA 1
ATOM 693 C C . ALA A 1 97 ? 5.859 -6.434 -3.369 1.00 98.12 97 ALA A C 1
ATOM 695 O O . ALA A 1 97 ? 6.221 -5.471 -4.044 1.00 98.12 97 ALA A O 1
ATOM 696 N N . ASP A 1 98 ? 6.051 -7.697 -3.746 1.00 97.56 98 ASP A N 1
ATOM 697 C CA . ASP A 1 98 ? 6.599 -8.052 -5.054 1.00 97.56 98 ASP A CA 1
ATOM 698 C C . ASP A 1 98 ? 5.499 -8.104 -6.119 1.00 97.56 98 ASP A C 1
ATOM 700 O O . ASP A 1 98 ? 4.393 -8.629 -5.900 1.00 97.56 98 ASP A O 1
ATOM 704 N N . MET A 1 99 ? 5.820 -7.586 -7.301 1.00 95.75 99 MET A N 1
ATOM 705 C CA . MET A 1 99 ? 4.926 -7.528 -8.450 1.00 95.75 99 MET A CA 1
ATOM 706 C C . MET A 1 99 ? 5.665 -7.762 -9.766 1.00 95.75 99 MET A C 1
ATOM 708 O O . MET A 1 99 ? 6.854 -7.478 -9.912 1.00 95.75 99 MET A O 1
ATOM 712 N N . THR A 1 100 ? 4.925 -8.295 -10.736 1.00 96.75 100 THR A N 1
ATOM 713 C CA . THR A 1 100 ? 5.400 -8.486 -12.104 1.00 96.75 100 THR A CA 1
ATOM 714 C C . THR A 1 100 ? 4.596 -7.589 -13.031 1.00 96.75 100 THR A C 1
ATOM 716 O O . THR A 1 100 ? 3.380 -7.750 -13.137 1.00 96.75 100 THR A O 1
ATOM 719 N N . ILE A 1 101 ? 5.275 -6.662 -13.698 1.00 96.12 101 ILE A N 1
ATOM 720 C CA . ILE A 1 101 ? 4.699 -5.797 -14.724 1.00 96.12 101 ILE A CA 1
ATOM 721 C C . ILE A 1 101 ? 4.667 -6.547 -16.054 1.00 96.12 101 ILE A C 1
ATOM 723 O O . ILE A 1 101 ? 5.602 -7.263 -16.408 1.00 96.12 101 ILE A O 1
ATOM 727 N N . THR A 1 102 ? 3.563 -6.424 -16.788 1.00 95.25 102 THR A N 1
ATOM 728 C CA . THR A 1 102 ? 3.366 -7.139 -18.064 1.00 95.25 102 THR A CA 1
ATOM 729 C C . THR A 1 102 ? 2.965 -6.228 -19.220 1.00 95.25 102 THR A C 1
ATOM 731 O O . THR A 1 102 ? 2.856 -6.695 -20.350 1.00 95.25 102 THR A O 1
ATOM 734 N N . THR A 1 103 ? 2.773 -4.938 -18.956 1.00 97.31 103 THR A N 1
ATOM 735 C CA . THR A 1 103 ? 2.312 -3.937 -19.921 1.00 97.31 103 THR A CA 1
ATOM 736 C C . THR A 1 103 ? 3.312 -2.798 -19.970 1.00 97.31 103 THR A C 1
ATOM 738 O O . THR A 1 103 ? 3.701 -2.320 -18.915 1.00 97.31 103 THR A O 1
ATOM 741 N N . GLU A 1 104 ? 3.725 -2.371 -21.161 1.00 97.94 104 GLU A N 1
ATOM 742 C CA . GLU A 1 104 ? 4.561 -1.174 -21.316 1.00 97.94 104 GLU A CA 1
ATOM 743 C C . GLU A 1 104 ? 3.795 0.113 -20.999 1.00 97.94 104 GLU A C 1
ATOM 745 O O . GLU A 1 104 ? 2.568 0.169 -21.127 1.00 97.94 104 GLU A O 1
ATOM 750 N N . GLY A 1 105 ? 4.548 1.156 -20.655 1.00 98.31 105 GLY A N 1
ATOM 751 C CA . GLY A 1 105 ? 4.048 2.497 -20.382 1.00 98.31 105 GLY A CA 1
ATOM 752 C C . GLY A 1 105 ? 4.255 2.942 -18.939 1.00 98.31 105 GLY A C 1
ATOM 753 O O . GLY A 1 105 ? 5.017 2.344 -18.179 1.00 98.31 105 GLY A O 1
ATOM 754 N N . ASP A 1 106 ? 3.576 4.033 -18.585 1.00 98.50 106 ASP A N 1
ATOM 755 C CA . ASP A 1 106 ? 3.652 4.637 -17.258 1.00 98.50 106 ASP A CA 1
ATOM 756 C C . ASP A 1 106 ? 2.802 3.874 -16.229 1.00 98.50 106 ASP A C 1
ATOM 758 O O . ASP A 1 106 ? 1.613 3.605 -16.439 1.00 98.50 106 ASP A O 1
ATOM 762 N N . HIS A 1 107 ? 3.423 3.562 -15.096 1.00 98.56 107 HIS A N 1
ATOM 763 C CA . HIS A 1 107 ? 2.799 2.927 -13.941 1.00 98.56 107 HIS A CA 1
ATOM 764 C C . HIS A 1 107 ? 2.842 3.874 -12.743 1.00 98.56 107 HIS A C 1
ATOM 766 O O . HIS A 1 107 ? 3.898 4.074 -12.139 1.00 98.56 107 HIS A O 1
ATOM 772 N N . ALA A 1 108 ? 1.687 4.441 -12.380 1.00 98.56 108 ALA A N 1
ATOM 773 C CA . ALA A 1 108 ? 1.540 5.326 -11.228 1.00 98.56 108 ALA A CA 1
ATOM 774 C C . ALA A 1 108 ? 1.234 4.519 -9.953 1.00 98.56 108 ALA A C 1
ATOM 776 O O . ALA A 1 108 ? 0.072 4.214 -9.648 1.00 98.56 108 ALA A O 1
ATOM 777 N N . LEU A 1 109 ? 2.277 4.174 -9.195 1.00 98.62 109 LEU A N 1
ATOM 778 C CA . LEU A 1 109 ? 2.169 3.371 -7.976 1.00 98.62 109 LEU A CA 1
ATOM 779 C C . LEU A 1 109 ? 1.802 4.234 -6.770 1.00 98.62 109 LEU A C 1
ATOM 781 O O . LEU A 1 109 ? 2.448 5.242 -6.505 1.00 98.62 109 LEU A O 1
ATOM 785 N N . SER A 1 110 ? 0.791 3.833 -6.003 1.00 98.38 110 SER A N 1
ATOM 786 C CA . SER A 1 110 ? 0.348 4.548 -4.793 1.00 98.38 110 SER A CA 1
ATOM 787 C C . SER A 1 110 ? -0.200 3.587 -3.741 1.00 98.38 110 SER A C 1
ATOM 789 O O . SER A 1 110 ? -0.571 2.461 -4.064 1.00 98.38 110 SER A O 1
ATOM 791 N N . ALA A 1 111 ? -0.258 3.998 -2.473 1.00 98.38 111 ALA A N 1
ATOM 792 C CA . ALA A 1 111 ? -0.743 3.140 -1.392 1.00 98.38 111 ALA A CA 1
ATOM 793 C C . ALA A 1 111 ? -1.637 3.866 -0.376 1.00 98.38 111 ALA A C 1
ATOM 795 O O . ALA A 1 111 ? -1.514 5.068 -0.163 1.00 98.38 111 ALA A O 1
ATOM 796 N N . SER A 1 112 ? -2.512 3.109 0.288 1.00 98.25 112 SER A N 1
ATOM 797 C CA . SER A 1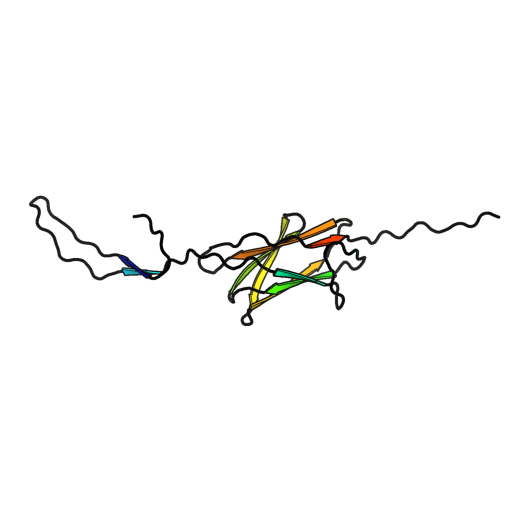 112 ? -3.299 3.541 1.456 1.00 98.25 112 SER A CA 1
ATOM 798 C C . SER A 1 112 ? -3.186 2.507 2.575 1.00 98.25 112 SER A C 1
ATOM 800 O O . SER A 1 112 ? -3.053 1.320 2.277 1.00 98.25 112 SER A O 1
ATOM 802 N N . ALA A 1 113 ? -3.310 2.917 3.835 1.00 98.31 113 ALA A N 1
ATOM 803 C CA . ALA A 1 113 ? -3.335 2.019 4.990 1.00 98.31 113 ALA A CA 1
ATOM 804 C C . ALA A 1 113 ? -4.690 2.066 5.708 1.00 98.31 113 ALA A C 1
ATOM 806 O O . ALA A 1 113 ? -5.339 3.110 5.742 1.00 98.31 113 ALA A O 1
ATOM 807 N N . SER A 1 114 ? -5.101 0.940 6.286 1.00 98.12 114 SER A N 1
ATOM 808 C CA . SER A 1 114 ? -6.270 0.832 7.159 1.00 98.12 114 SER A CA 1
ATOM 809 C C . SER A 1 114 ? -5.880 0.181 8.482 1.00 98.12 114 SER A C 1
ATOM 811 O O . SER A 1 114 ? -5.205 -0.849 8.463 1.00 98.12 114 SER A O 1
ATOM 813 N N . ASP A 1 115 ? -6.313 0.751 9.604 1.00 96.94 115 ASP A N 1
ATOM 814 C CA . ASP A 1 115 ? -6.091 0.162 10.929 1.00 96.94 115 ASP A CA 1
ATOM 815 C C . ASP A 1 115 ? -7.074 -0.985 11.228 1.00 96.94 115 ASP A C 1
ATOM 817 O O . ASP A 1 115 ? -7.935 -1.354 10.420 1.00 96.94 115 ASP A O 1
ATOM 821 N N . VAL A 1 116 ? -6.944 -1.559 12.424 1.00 91.88 116 VAL A N 1
ATOM 822 C CA . VAL A 1 116 ? -7.817 -2.629 12.928 1.00 91.88 116 VAL A CA 1
ATOM 823 C C . VAL A 1 116 ? -9.243 -2.163 13.244 1.00 91.88 116 VAL A C 1
ATOM 825 O O . VAL A 1 116 ? -10.153 -2.993 13.267 1.00 91.88 116 VAL A O 1
ATOM 828 N N . ALA A 1 117 ? -9.447 -0.866 13.492 1.00 92.81 117 ALA A N 1
ATOM 829 C CA . ALA A 1 117 ? -10.756 -0.265 13.737 1.00 92.81 117 ALA A CA 1
ATOM 830 C C . ALA A 1 117 ? -11.513 0.044 12.429 1.00 92.81 117 ALA A C 1
ATOM 832 O O . ALA A 1 117 ? -12.728 0.249 12.444 1.00 92.81 117 ALA A O 1
ATOM 833 N N . GLY A 1 118 ? -10.817 -0.000 11.290 1.00 94.38 118 GLY A N 1
ATOM 834 C CA . GLY A 1 118 ? -11.347 0.241 9.955 1.00 94.38 118 GLY A CA 1
ATOM 835 C C . GLY A 1 118 ? -11.149 1.671 9.449 1.00 94.38 118 GLY A C 1
ATOM 836 O O . GLY A 1 118 ? -11.624 1.983 8.350 1.00 94.38 118 GLY A O 1
ATOM 837 N N . ASN A 1 119 ? -10.443 2.540 10.180 1.00 96.44 119 ASN A N 1
ATOM 838 C CA . ASN A 1 119 ? -10.112 3.871 9.677 1.00 96.44 119 ASN A CA 1
ATOM 839 C C . ASN A 1 119 ? -9.075 3.745 8.559 1.00 96.44 119 ASN A C 1
ATOM 841 O O . ASN A 1 119 ? -8.184 2.901 8.610 1.00 96.44 119 ASN A O 1
ATOM 845 N N . THR A 1 120 ? -9.197 4.564 7.514 1.00 97.50 120 THR A N 1
ATOM 846 C CA . THR A 1 120 ? -8.351 4.476 6.313 1.00 97.50 120 THR A CA 1
ATOM 847 C C . THR A 1 120 ? -7.655 5.804 6.050 1.00 97.50 120 THR A C 1
ATOM 849 O O . THR A 1 120 ? -8.293 6.856 6.081 1.00 97.50 120 THR A O 1
ATOM 852 N N . SER A 1 121 ? -6.351 5.748 5.782 1.00 97.81 121 SER A N 1
ATOM 853 C CA . SER A 1 121 ? -5.525 6.906 5.448 1.00 97.81 121 SER A CA 1
ATOM 854 C C . SER A 1 121 ? -5.919 7.526 4.101 1.00 97.81 121 SER A C 1
ATOM 856 O O . SER A 1 121 ? -6.603 6.915 3.276 1.00 97.81 121 SER A O 1
ATOM 858 N N . ALA A 1 122 ? -5.388 8.715 3.812 1.00 97.44 122 ALA A N 1
ATOM 859 C CA . ALA A 1 122 ? -5.331 9.188 2.431 1.00 97.44 122 ALA A CA 1
ATOM 860 C C . ALA A 1 122 ? -4.432 8.270 1.572 1.00 97.44 122 ALA A C 1
ATOM 862 O O . ALA A 1 122 ? -3.605 7.517 2.099 1.00 97.44 122 ALA A O 1
ATOM 863 N N . LEU A 1 123 ? -4.590 8.349 0.248 1.00 97.50 123 LEU A N 1
ATOM 864 C CA . LEU A 1 123 ? -3.637 7.775 -0.705 1.00 97.50 123 LEU A CA 1
ATOM 865 C C . LEU A 1 123 ? -2.306 8.535 -0.646 1.00 97.50 123 LEU A C 1
ATOM 867 O O . LEU A 1 123 ? -2.286 9.757 -0.485 1.00 97.50 123 LEU A O 1
ATOM 871 N N . SER A 1 124 ? -1.200 7.808 -0.795 1.00 97.38 124 SER A N 1
ATOM 872 C CA . SER A 1 124 ? 0.126 8.393 -0.983 1.00 97.38 124 SER A CA 1
ATOM 873 C C . SER A 1 124 ? 0.200 9.188 -2.284 1.00 97.38 124 SER A C 1
ATOM 875 O O . SER A 1 124 ? -0.569 8.952 -3.219 1.00 97.38 124 SER A O 1
ATOM 877 N N . SER A 1 125 ? 1.191 10.078 -2.383 1.00 96.50 125 SER A N 1
ATOM 878 C CA . SER A 1 125 ? 1.639 10.552 -3.694 1.00 96.50 125 SER A CA 1
ATOM 879 C C . SER A 1 125 ? 2.012 9.355 -4.570 1.00 96.50 125 SER A C 1
ATOM 881 O O . SER A 1 125 ? 2.524 8.350 -4.061 1.00 96.50 125 SER A O 1
ATOM 883 N N . ALA A 1 126 ? 1.728 9.461 -5.866 1.00 97.69 126 ALA A N 1
ATOM 884 C CA . ALA A 1 126 ? 2.113 8.438 -6.821 1.00 97.69 126 ALA A CA 1
ATOM 885 C C . ALA A 1 126 ? 3.624 8.491 -7.095 1.00 97.69 126 ALA A C 1
ATOM 887 O O . ALA A 1 126 ? 4.211 9.573 -7.097 1.00 97.69 126 ALA A O 1
ATOM 888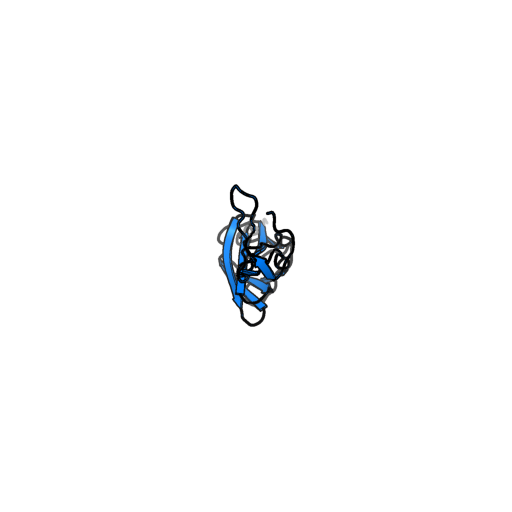 N N . VAL A 1 127 ? 4.223 7.324 -7.324 1.00 98.44 127 VAL A N 1
ATOM 889 C CA . VAL A 1 127 ? 5.555 7.167 -7.920 1.00 98.44 127 VAL A CA 1
ATOM 890 C C . VAL A 1 127 ? 5.353 6.609 -9.324 1.00 98.44 127 VAL A C 1
ATOM 892 O O . VAL A 1 127 ? 4.836 5.501 -9.471 1.00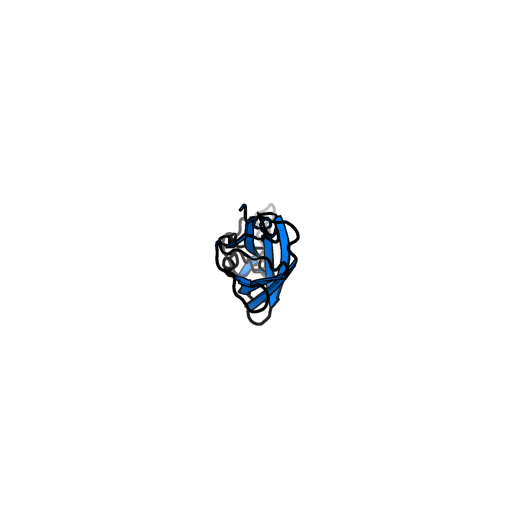 98.44 127 VAL A O 1
ATOM 895 N N . HIS A 1 128 ? 5.729 7.385 -10.332 1.00 98.56 128 HIS A N 1
ATOM 896 C CA . HIS A 1 128 ? 5.606 7.064 -11.748 1.00 98.56 128 HIS A CA 1
ATOM 897 C C . HIS A 1 128 ? 6.855 6.347 -12.240 1.00 98.56 128 HIS A C 1
ATOM 899 O O . HIS A 1 128 ? 7.945 6.914 -12.200 1.00 98.56 128 HIS A O 1
ATOM 905 N N . ILE A 1 129 ? 6.704 5.113 -12.717 1.00 98.56 129 ILE A N 1
ATOM 906 C CA . ILE A 1 129 ? 7.787 4.348 -13.335 1.00 98.56 129 ILE A CA 1
ATOM 907 C C . ILE A 1 129 ? 7.362 3.951 -14.747 1.00 98.56 129 ILE A C 1
ATOM 909 O O . ILE A 1 129 ? 6.333 3.300 -14.929 1.00 98.56 129 ILE A O 1
ATOM 913 N N . ASN A 1 130 ? 8.179 4.280 -15.745 1.00 98.38 130 ASN A N 1
ATOM 914 C CA . ASN A 1 130 ? 7.922 3.904 -17.131 1.00 98.38 130 ASN A CA 1
ATOM 915 C C . ASN A 1 130 ? 8.566 2.547 -17.462 1.00 98.38 130 ASN A C 1
ATOM 917 O O . ASN A 1 130 ? 9.791 2.398 -17.425 1.00 98.38 130 ASN A O 1
ATOM 921 N N . PHE A 1 131 ? 7.750 1.550 -17.796 1.00 98.50 131 PHE A N 1
ATOM 922 C CA . PHE A 1 131 ? 8.220 0.234 -18.222 1.00 98.50 131 PHE A CA 1
ATOM 923 C C . PHE A 1 131 ? 8.331 0.161 -19.750 1.00 98.50 131 PHE A C 1
ATOM 925 O O . PHE A 1 131 ? 7.345 0.378 -20.453 1.00 98.50 131 PHE A O 1
ATOM 932 N N . ASP A 1 132 ? 9.520 -0.165 -20.257 1.00 98.00 132 ASP A N 1
ATOM 933 C CA . ASP A 1 132 ? 9.805 -0.271 -21.693 1.00 98.00 132 ASP A CA 1
ATOM 934 C C . ASP A 1 132 ? 10.747 -1.452 -21.966 1.00 98.00 132 ASP A C 1
ATOM 936 O O . ASP A 1 132 ? 11.868 -1.511 -21.454 1.00 98.00 132 ASP A O 1
ATOM 940 N N . ILE A 1 133 ? 10.283 -2.413 -22.763 1.00 96.88 133 ILE A N 1
ATOM 941 C CA . ILE A 1 133 ? 11.042 -3.583 -23.217 1.00 96.88 133 ILE A CA 1
ATOM 942 C C . ILE A 1 133 ? 11.193 -3.616 -24.740 1.00 96.88 133 ILE A C 1
ATOM 944 O O . ILE A 1 133 ? 11.773 -4.571 -25.266 1.00 96.88 133 ILE A O 1
ATOM 948 N N . THR A 1 134 ? 10.708 -2.594 -25.447 1.00 97.06 134 THR A N 1
ATOM 949 C CA . THR A 1 134 ? 10.727 -2.505 -26.901 1.00 97.06 134 THR A CA 1
ATOM 950 C C . THR A 1 134 ? 12.112 -2.057 -27.372 1.00 97.06 134 THR A C 1
ATOM 952 O O . THR A 1 134 ? 12.537 -0.929 -27.120 1.00 97.06 134 THR A O 1
ATOM 955 N N . PRO A 1 135 ? 12.866 -2.911 -28.092 1.00 95.06 135 PRO A N 1
ATOM 956 C CA . PRO A 1 135 ? 14.182 -2.525 -28.583 1.00 95.06 135 PRO A CA 1
ATOM 957 C C . PRO A 1 135 ? 14.085 -1.451 -29.678 1.00 95.06 135 PRO A C 1
ATOM 959 O O . PRO A 1 135 ? 13.129 -1.445 -30.458 1.00 95.06 135 PRO A O 1
ATOM 962 N N . PRO A 1 136 ? 15.107 -0.589 -29.830 1.00 94.38 136 PRO A N 1
ATOM 963 C CA . PRO A 1 136 ? 15.176 0.319 -30.966 1.00 94.38 136 PRO A CA 1
ATOM 964 C C . PRO A 1 136 ? 15.336 -0.452 -32.285 1.00 94.38 136 PRO A C 1
ATOM 966 O O . PRO A 1 136 ? 15.862 -1.568 -32.328 1.00 94.38 136 PRO A O 1
ATOM 969 N N . ASN A 1 137 ? 14.945 0.183 -33.390 1.00 95.06 137 ASN A N 1
ATOM 970 C CA . ASN A 1 137 ? 15.176 -0.358 -34.729 1.00 95.06 137 ASN A CA 1
ATOM 971 C C . ASN A 1 137 ? 16.676 -0.547 -35.011 1.00 95.06 137 ASN A C 1
ATOM 973 O O . ASN A 1 137 ? 17.515 0.239 -34.565 1.00 95.06 137 ASN A O 1
ATOM 977 N N . THR A 1 138 ? 17.016 -1.558 -35.812 1.00 93.50 138 THR A N 1
ATOM 978 C CA . THR A 1 138 ? 18.401 -1.804 -36.238 1.00 93.50 138 THR A CA 1
ATOM 979 C C . THR A 1 138 ? 18.945 -0.618 -37.053 1.00 93.50 138 THR A C 1
ATOM 981 O O . THR A 1 138 ? 18.319 -0.242 -38.048 1.00 93.50 138 THR A O 1
ATOM 984 N N . PRO A 1 139 ? 20.108 -0.037 -36.695 1.00 93.62 139 PRO A N 1
ATOM 985 C CA . PRO A 1 139 ? 20.738 1.011 -37.499 1.00 93.62 139 PRO A CA 1
ATOM 986 C C . PRO A 1 139 ? 21.165 0.496 -38.883 1.00 93.62 139 PRO A C 1
ATOM 988 O O . PRO A 1 139 ? 21.669 -0.621 -38.997 1.00 93.62 139 PRO A O 1
ATOM 991 N N . ALA A 1 140 ? 21.031 1.322 -39.925 1.00 92.81 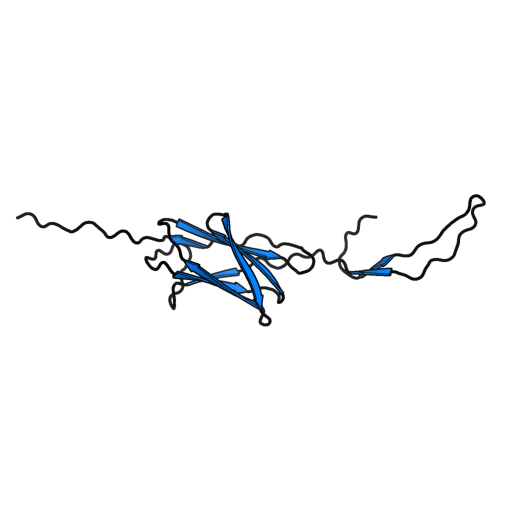140 ALA A N 1
ATOM 992 C CA . ALA A 1 140 ? 21.501 1.014 -41.278 1.00 92.81 140 ALA A CA 1
ATOM 993 C C . ALA A 1 140 ? 22.553 2.036 -41.740 1.00 92.81 140 ALA A C 1
ATOM 995 O O . ALA A 1 140 ? 22.397 3.234 -41.507 1.00 92.81 140 ALA A O 1
ATOM 996 N N . ILE A 1 141 ? 23.607 1.565 -42.415 1.00 86.31 141 ILE A N 1
ATOM 997 C CA . ILE A 1 141 ? 24.593 2.413 -43.101 1.00 86.31 141 ILE A CA 1
ATOM 998 C C . ILE A 1 141 ? 24.321 2.317 -44.604 1.00 86.31 141 ILE A C 1
ATOM 1000 O O . ILE A 1 141 ? 24.352 1.225 -45.168 1.00 86.31 141 ILE A O 1
ATOM 1004 N N . THR A 1 142 ? 24.072 3.453 -45.252 1.00 84.44 142 THR A N 1
ATOM 1005 C CA . THR A 1 142 ? 24.026 3.574 -46.716 1.00 84.44 142 THR A CA 1
ATOM 1006 C C . THR A 1 142 ? 25.357 4.127 -47.221 1.00 84.44 142 THR A C 1
ATOM 1008 O O . THR A 1 142 ? 25.812 5.152 -46.712 1.00 84.44 142 THR A O 1
ATOM 1011 N N . LEU A 1 143 ? 25.973 3.425 -48.178 1.00 73.06 143 LEU A N 1
ATOM 1012 C CA . LEU A 1 143 ? 27.180 3.848 -48.902 1.00 73.06 143 LEU A CA 1
ATOM 1013 C C . LEU A 1 143 ? 26.857 4.897 -49.970 1.00 73.06 143 LEU A C 1
ATOM 1015 O O . LEU A 1 143 ? 25.765 4.789 -50.574 1.00 73.06 143 LEU A O 1
#

Foldseek 3Di:
DDDDDFAKDWDWDKDADPVGDIDDIDGTDIDGDDQDAWEAKDKWKDQVPGTDFAPEEDQRFKMKIKTFTDAQKWKFKDWPNHTDDIWGQHPVRMTMDIDGHDDFAKTFIWMKIAHPNGHIYDIDGTRIYGHDNDDDDDDDDDD

Secondary structure (DSSP, 8-state):
----S-EEEEE----B-TT--BPPPPPPEEEEE---PPPPPPEEEEETTEEE-TT-EE---EEEEEEE--TTPEEEEEETTEEEEEEE--TTSEEEEEEE--S-EEEEEEEEEE-TT--BPPPPPPEEEEE---PPPPP----